Protein AF-A0A556QSZ5-F1 (afdb_monomer_lite)

Sequence (106 aa):
MAFATFNIKGYQKGLIGIGKHIDRSCKEAKKTGVFEDEEEKSLNSELGLHIDPSRTHLNEEWVNTGGKSLSELVDQRISEGYKLSKAIRSDAVKSLGLVMTVVMIA

pLDDT: mean 81.46, std 15.68, range [35.38, 94.81]

Structure (mmCIF, N/CA/C/O backbone):
data_AF-A0A556QSZ5-F1
#
_entry.id   AF-A0A556QSZ5-F1
#
loop_
_atom_site.group_PDB
_atom_site.id
_atom_site.type_symbol
_atom_site.label_atom_id
_atom_site.label_alt_id
_atom_site.label_comp_id
_atom_site.label_asym_id
_atom_site.label_entity_id
_atom_site.label_seq_id
_atom_site.pdbx_PDB_ins_code
_atom_site.Cartn_x
_atom_site.Cartn_y
_atom_site.Cartn_z
_atom_site.occupancy
_atom_site.B_iso_or_equiv
_atom_site.auth_seq_id
_atom_site.auth_comp_id
_atom_site.auth_asym_id
_atom_site.auth_atom_id
_atom_site.pdbx_PDB_model_num
ATOM 1 N N . MET A 1 1 ? 10.715 -27.123 -13.685 1.00 74.69 1 MET A N 1
ATOM 2 C CA . MET A 1 1 ? 9.600 -27.279 -12.708 1.00 74.69 1 MET A CA 1
ATOM 3 C C .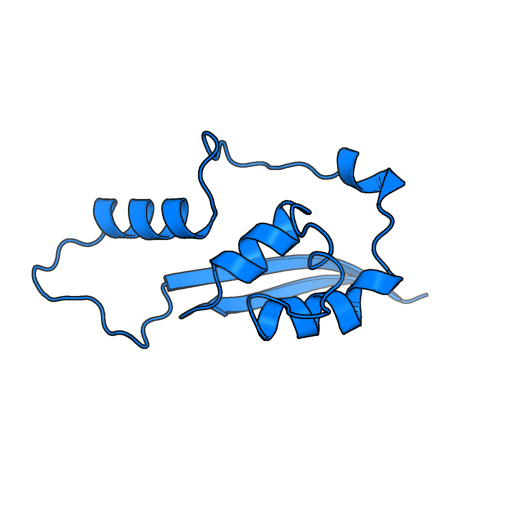 MET A 1 1 ? 9.183 -25.882 -12.260 1.00 74.69 1 MET A C 1
ATOM 5 O O . MET A 1 1 ? 10.064 -25.035 -12.154 1.00 74.69 1 MET A O 1
ATOM 9 N N . ALA A 1 2 ? 7.889 -25.610 -12.068 1.00 83.25 2 ALA A N 1
ATOM 10 C CA . ALA A 1 2 ? 7.402 -24.286 -11.672 1.00 83.25 2 ALA A CA 1
ATOM 11 C C . ALA A 1 2 ? 6.749 -24.348 -10.288 1.00 83.25 2 ALA A C 1
ATOM 13 O O . ALA A 1 2 ? 5.971 -25.264 -10.020 1.00 83.25 2 ALA A O 1
ATOM 14 N N . PHE A 1 3 ? 7.059 -23.377 -9.432 1.00 88.50 3 PHE A N 1
ATOM 15 C CA . PHE A 1 3 ? 6.483 -23.266 -8.095 1.00 88.50 3 PHE A CA 1
ATOM 16 C C . PHE A 1 3 ? 5.671 -21.984 -7.981 1.00 88.50 3 PHE A C 1
ATOM 18 O O . PHE A 1 3 ? 6.142 -20.906 -8.348 1.00 88.50 3 PHE A O 1
ATOM 25 N N . ALA A 1 4 ? 4.460 -22.103 -7.440 1.00 92.12 4 ALA A N 1
ATOM 26 C CA . ALA A 1 4 ? 3.722 -20.944 -6.971 1.00 92.12 4 ALA A CA 1
ATOM 27 C C . ALA A 1 4 ? 4.410 -20.410 -5.711 1.00 92.12 4 ALA A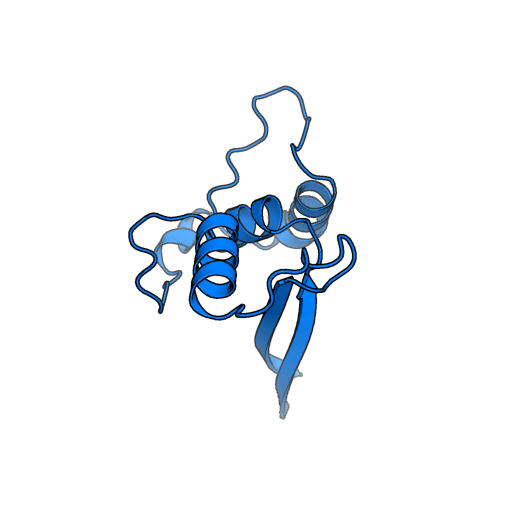 C 1
ATOM 29 O O . ALA A 1 4 ? 4.656 -21.155 -4.762 1.00 92.12 4 ALA A O 1
ATOM 30 N N . THR A 1 5 ? 4.721 -19.121 -5.711 1.00 89.69 5 THR A N 1
ATOM 31 C CA . THR A 1 5 ? 5.309 -18.427 -4.569 1.00 89.69 5 THR A CA 1
ATOM 32 C C . THR A 1 5 ? 4.335 -17.383 -4.056 1.00 89.69 5 THR A C 1
ATOM 34 O O . THR A 1 5 ? 3.720 -16.639 -4.823 1.00 89.69 5 THR A O 1
ATOM 37 N N . PHE A 1 6 ? 4.180 -17.378 -2.738 1.00 91.69 6 PHE A N 1
ATOM 38 C CA . PHE A 1 6 ? 3.262 -16.518 -2.016 1.00 91.69 6 PHE A CA 1
ATOM 39 C C . PHE A 1 6 ? 3.986 -15.979 -0.789 1.00 91.69 6 PHE A C 1
ATOM 41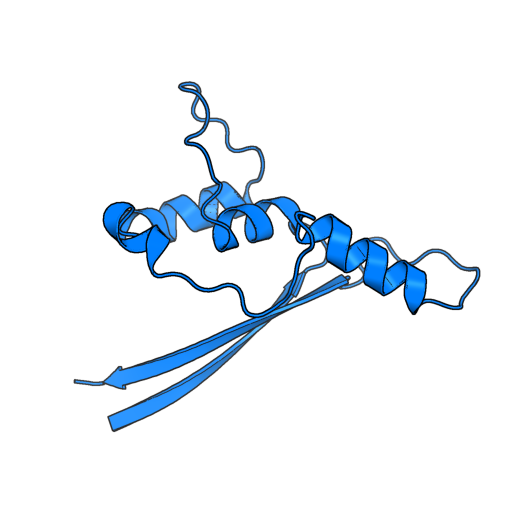 O O . PHE A 1 6 ? 4.285 -16.730 0.140 1.00 91.69 6 PHE A O 1
ATOM 48 N N . ASN A 1 7 ? 4.318 -14.692 -0.807 1.00 91.56 7 ASN A N 1
ATOM 49 C CA . ASN A 1 7 ? 4.970 -14.023 0.311 1.00 91.56 7 ASN A CA 1
ATOM 50 C C . ASN A 1 7 ? 4.017 -13.000 0.929 1.00 91.56 7 ASN A C 1
ATOM 52 O O . ASN A 1 7 ? 3.360 -12.255 0.205 1.00 91.56 7 ASN A O 1
ATOM 56 N N . ILE A 1 8 ? 3.952 -12.971 2.261 1.00 93.81 8 ILE A N 1
ATOM 57 C CA . ILE A 1 8 ? 3.126 -12.027 3.013 1.00 93.81 8 ILE A CA 1
ATOM 58 C C . ILE A 1 8 ? 4.033 -11.179 3.897 1.00 93.81 8 ILE A C 1
ATOM 60 O O . ILE A 1 8 ? 4.831 -11.716 4.668 1.00 93.81 8 ILE A O 1
ATOM 64 N N . LYS A 1 9 ? 3.844 -9.860 3.848 1.00 93.06 9 LYS A N 1
ATOM 65 C CA . LYS A 1 9 ? 4.503 -8.900 4.737 1.00 93.06 9 LYS A CA 1
ATOM 66 C C . LYS A 1 9 ? 3.469 -8.008 5.419 1.00 93.06 9 LYS A C 1
ATOM 68 O O . LYS A 1 9 ? 2.573 -7.478 4.769 1.00 93.06 9 LYS A O 1
ATOM 73 N N . GLY A 1 10 ? 3.597 -7.840 6.734 1.00 93.19 10 GLY A N 1
ATOM 74 C CA . GLY A 1 10 ? 2.777 -6.903 7.502 1.00 93.19 10 GLY A CA 1
ATOM 75 C C . GLY A 1 10 ? 3.375 -5.499 7.509 1.00 93.19 10 GLY A C 1
ATOM 76 O O . GLY A 1 10 ? 4.569 -5.342 7.753 1.00 93.19 10 GLY A O 1
ATOM 77 N N . TYR A 1 11 ? 2.538 -4.486 7.290 1.00 92.31 11 TYR A N 1
ATOM 78 C CA . TYR A 1 11 ? 2.930 -3.078 7.301 1.00 92.31 11 TYR A CA 1
ATOM 79 C C . TYR A 1 11 ? 2.303 -2.357 8.492 1.00 92.31 11 TYR A C 1
ATOM 81 O O . TYR A 1 11 ? 1.085 -2.203 8.582 1.00 92.31 11 TYR A O 1
ATOM 89 N N . GLN A 1 12 ? 3.150 -1.910 9.419 1.00 91.25 12 GLN A N 1
ATOM 90 C CA . GLN A 1 12 ? 2.769 -1.008 10.515 1.00 91.25 12 GLN A CA 1
ATOM 91 C C . GLN A 1 12 ? 2.922 0.467 10.096 1.00 91.25 12 GLN A C 1
ATOM 93 O O . GLN A 1 12 ? 2.130 1.324 10.487 1.00 91.25 12 GLN A O 1
ATOM 98 N N . LYS A 1 13 ? 3.957 0.748 9.292 1.00 84.94 13 LYS A N 1
ATOM 99 C CA . LYS A 1 13 ? 4.369 2.051 8.741 1.00 84.94 13 LYS A CA 1
ATOM 100 C C . LYS A 1 13 ? 4.845 1.849 7.288 1.00 84.94 13 LYS A C 1
ATOM 102 O O . LYS A 1 13 ? 4.699 0.745 6.769 1.00 84.94 13 LYS A O 1
ATOM 107 N N . GLY A 1 14 ? 5.337 2.902 6.626 1.00 83.00 14 GLY A N 1
ATOM 108 C CA . GLY A 1 14 ? 5.944 2.790 5.286 1.00 83.00 14 GLY A CA 1
ATOM 109 C C . GLY A 1 14 ? 4.958 2.637 4.120 1.00 83.00 14 GLY A C 1
ATOM 110 O O . GLY A 1 14 ? 5.355 2.423 2.978 1.00 83.00 14 GLY A O 1
ATOM 111 N N . LEU A 1 15 ? 3.649 2.788 4.378 1.00 87.56 15 LEU A N 1
ATOM 112 C CA . LEU A 1 15 ? 2.598 2.669 3.354 1.00 87.56 15 LEU A CA 1
ATOM 113 C C . LEU A 1 15 ? 2.754 3.676 2.20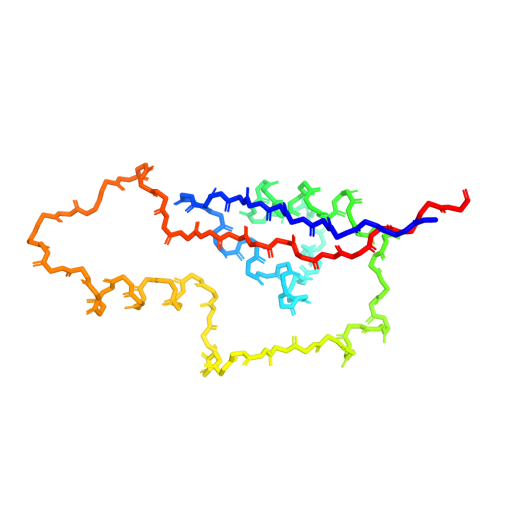7 1.00 87.56 15 LEU A C 1
ATOM 115 O O . LEU A 1 15 ? 2.357 3.394 1.080 1.00 87.56 15 LEU A O 1
ATOM 119 N N . ILE A 1 16 ? 3.346 4.837 2.492 1.00 86.31 16 ILE A N 1
ATOM 120 C CA . ILE A 1 16 ? 3.631 5.865 1.490 1.00 86.31 16 ILE A CA 1
ATOM 121 C C . ILE A 1 16 ? 4.738 5.384 0.546 1.00 86.31 16 ILE A C 1
ATOM 123 O O . ILE A 1 16 ? 4.546 5.419 -0.668 1.00 86.31 16 ILE A O 1
ATOM 127 N N . GLY A 1 17 ? 5.865 4.903 1.084 1.00 83.88 17 GLY A N 1
ATOM 128 C CA . GLY A 1 17 ? 6.999 4.428 0.289 1.00 83.88 17 GLY A CA 1
ATOM 129 C C . GLY A 1 17 ? 6.628 3.235 -0.590 1.00 83.88 17 GLY A C 1
ATOM 130 O O . GLY A 1 17 ? 6.851 3.261 -1.801 1.00 83.88 17 GLY A O 1
ATOM 131 N N . ILE A 1 18 ? 5.977 2.217 -0.015 1.00 86.62 18 ILE A N 1
ATOM 132 C CA . ILE A 1 18 ? 5.542 1.051 -0.797 1.00 86.62 18 ILE A CA 1
ATOM 133 C C . ILE A 1 18 ? 4.451 1.408 -1.816 1.00 86.62 18 ILE A C 1
ATOM 135 O O . ILE A 1 18 ? 4.496 0.905 -2.934 1.00 86.62 18 ILE A O 1
ATOM 139 N N . GLY A 1 19 ? 3.521 2.313 -1.482 1.00 88.06 19 GLY A N 1
ATOM 140 C CA . GLY A 1 19 ? 2.512 2.803 -2.425 1.00 88.06 19 GLY A CA 1
ATOM 141 C C . GLY A 1 19 ? 3.153 3.462 -3.647 1.00 88.06 19 GLY A C 1
ATOM 142 O O . GLY A 1 19 ? 2.873 3.073 -4.776 1.00 88.06 19 GLY A O 1
ATOM 143 N N . LYS A 1 20 ? 4.120 4.364 -3.432 1.00 86.06 20 LYS A N 1
ATOM 144 C CA . LYS A 1 20 ? 4.886 4.981 -4.528 1.00 86.06 20 LYS A CA 1
ATOM 145 C C . LYS A 1 20 ? 5.654 3.956 -5.369 1.00 86.06 20 LYS A C 1
ATOM 147 O O . LYS A 1 20 ? 5.740 4.109 -6.590 1.00 86.06 20 LYS A O 1
ATOM 152 N N . HIS A 1 21 ? 6.208 2.919 -4.734 1.00 85.94 21 HIS A N 1
ATOM 153 C CA . HIS A 1 21 ? 6.910 1.845 -5.437 1.00 85.94 21 HIS A CA 1
ATOM 154 C C . HIS A 1 21 ? 5.968 1.027 -6.334 1.00 85.94 21 HIS A C 1
ATOM 156 O O . HIS A 1 21 ? 6.350 0.712 -7.464 1.00 85.94 21 HIS A O 1
ATOM 162 N N . ILE A 1 22 ? 4.764 0.698 -5.849 1.00 88.12 22 ILE A N 1
ATOM 163 C CA . ILE A 1 22 ? 3.719 -0.015 -6.605 1.00 88.12 22 ILE A CA 1
ATOM 164 C C . ILE A 1 22 ? 3.264 0.833 -7.796 1.00 88.12 22 ILE A C 1
ATOM 166 O O . ILE A 1 22 ? 3.330 0.373 -8.934 1.00 88.12 22 ILE A O 1
ATOM 170 N N . ASP A 1 23 ? 2.932 2.101 -7.549 1.00 87.12 23 ASP A N 1
ATOM 171 C CA . ASP A 1 23 ? 2.437 3.039 -8.565 1.00 87.12 23 ASP A CA 1
ATOM 172 C C . ASP A 1 23 ? 3.515 3.476 -9.570 1.00 87.12 23 ASP A C 1
ATOM 174 O O . ASP A 1 23 ? 3.238 4.240 -10.496 1.00 87.12 23 ASP A O 1
ATOM 178 N N . ARG A 1 24 ? 4.776 3.062 -9.363 1.00 84.12 24 ARG A N 1
ATOM 179 C CA . ARG A 1 24 ? 5.954 3.547 -10.106 1.00 84.12 24 ARG A CA 1
ATOM 180 C C . ARG A 1 24 ? 6.024 5.078 -10.149 1.00 84.12 24 ARG A C 1
ATOM 182 O O . ARG A 1 24 ? 6.548 5.668 -11.091 1.00 84.12 24 ARG A O 1
ATOM 189 N N . SER A 1 25 ? 5.512 5.725 -9.103 1.00 76.94 25 SER A N 1
ATOM 190 C CA . SER A 1 25 ? 5.427 7.180 -8.974 1.00 76.94 25 SER A CA 1
ATOM 191 C C . SER A 1 25 ? 6.595 7.772 -8.184 1.00 76.94 25 SER A C 1
ATOM 193 O O . SER A 1 25 ? 6.642 8.988 -7.971 1.00 76.94 25 SER A O 1
ATOM 195 N N . CYS A 1 26 ? 7.567 6.933 -7.800 1.00 62.97 26 CYS A N 1
ATOM 196 C CA . CYS A 1 26 ? 8.887 7.345 -7.335 1.00 62.97 26 CYS A CA 1
ATOM 197 C C . CYS A 1 26 ? 9.554 8.223 -8.402 1.00 62.97 26 CYS A C 1
ATOM 199 O O . CYS A 1 26 ? 10.238 7.746 -9.305 1.00 62.97 26 CYS A O 1
ATOM 201 N N . LYS A 1 27 ? 9.346 9.536 -8.311 1.00 54.44 27 LYS A N 1
ATOM 202 C CA . LYS A 1 27 ? 10.170 10.506 -9.025 1.00 54.44 27 LYS A CA 1
ATOM 203 C C . LYS A 1 27 ? 11.565 10.384 -8.432 1.00 54.44 27 LYS A C 1
ATOM 205 O O . LYS A 1 27 ? 11.685 10.421 -7.209 1.00 54.44 27 LYS A O 1
ATOM 210 N N . GLU A 1 28 ? 12.591 10.245 -9.273 1.00 46.16 28 GLU A N 1
ATOM 211 C CA . GLU A 1 28 ? 13.984 10.346 -8.833 1.00 46.16 28 GLU A CA 1
ATOM 212 C C . GLU A 1 28 ? 14.101 11.491 -7.823 1.00 46.16 28 GLU A C 1
ATOM 214 O O . GLU A 1 28 ? 13.663 12.616 -8.102 1.00 46.16 28 GLU A O 1
ATOM 219 N N . ALA A 1 29 ? 14.621 11.190 -6.629 1.00 43.41 29 ALA A N 1
ATOM 220 C CA . ALA A 1 29 ? 14.883 12.185 -5.602 1.00 43.41 29 ALA A CA 1
ATOM 221 C C . ALA A 1 29 ? 15.574 13.381 -6.267 1.00 43.41 29 ALA A C 1
ATOM 223 O O . ALA A 1 29 ? 16.666 13.237 -6.815 1.00 43.41 29 ALA A O 1
ATOM 224 N N . LYS A 1 30 ? 14.900 14.538 -6.287 1.00 37.41 30 LYS A N 1
ATOM 225 C CA . LYS A 1 30 ? 15.305 15.766 -6.990 1.00 37.41 30 LYS A CA 1
ATOM 226 C C . LYS A 1 30 ? 16.794 16.082 -6.786 1.00 37.41 30 LYS A C 1
ATOM 228 O O . LYS A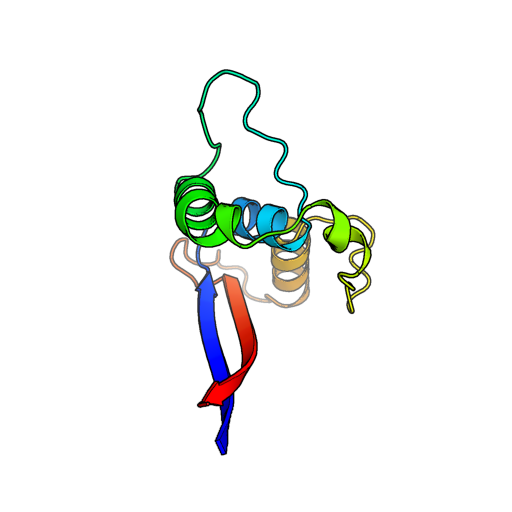 1 30 ? 17.101 16.820 -5.868 1.00 37.41 30 LYS A O 1
ATOM 233 N N . LYS A 1 31 ? 17.722 15.594 -7.619 1.00 35.38 31 LYS A N 1
ATOM 234 C CA . LYS A 1 31 ? 19.156 15.981 -7.659 1.00 35.38 31 LYS A CA 1
ATOM 235 C C . LYS A 1 31 ? 19.925 16.086 -6.312 1.00 35.38 31 LYS A C 1
ATOM 237 O O . LYS A 1 31 ? 21.053 16.564 -6.317 1.00 35.38 31 LYS A O 1
ATOM 242 N N . THR A 1 32 ? 19.380 15.636 -5.181 1.00 37.75 32 THR A N 1
ATOM 243 C CA . THR A 1 32 ? 19.971 15.790 -3.837 1.00 37.75 32 THR A CA 1
ATOM 244 C C . THR A 1 32 ? 20.212 14.462 -3.124 1.00 37.75 32 THR A C 1
ATOM 246 O O . THR A 1 32 ? 20.818 14.462 -2.059 1.00 37.75 32 THR A O 1
ATOM 249 N N . GLY A 1 33 ? 19.786 13.326 -3.693 1.00 43.22 33 GLY A N 1
ATOM 250 C CA . GLY A 1 33 ? 20.063 11.998 -3.126 1.00 43.22 33 GLY A CA 1
ATOM 251 C C . GLY A 1 33 ? 19.344 11.695 -1.804 1.00 43.22 33 GLY A C 1
ATOM 252 O O . GLY A 1 33 ? 19.738 10.768 -1.099 1.00 43.22 33 GLY A O 1
ATOM 253 N N . VAL A 1 34 ? 18.302 12.458 -1.458 1.00 40.81 34 VAL A N 1
ATOM 254 C CA . VAL A 1 34 ? 17.508 12.243 -0.241 1.00 40.81 34 VAL A CA 1
ATOM 255 C C . VAL A 1 34 ? 16.200 11.550 -0.618 1.00 40.81 34 VAL A C 1
ATOM 257 O O . VAL A 1 34 ? 15.324 12.162 -1.227 1.00 40.81 34 VAL A O 1
ATOM 260 N N . PHE A 1 35 ? 16.092 10.265 -0.285 1.00 51.72 35 PHE A N 1
ATOM 261 C CA . PHE A 1 35 ? 14.832 9.522 -0.322 1.00 51.72 35 PHE A CA 1
ATOM 262 C C . PHE A 1 35 ? 13.979 9.940 0.885 1.00 51.72 35 PHE A C 1
ATOM 264 O O . PHE A 1 35 ? 14.523 10.155 1.968 1.00 51.72 35 PHE A O 1
ATOM 271 N N . GLU A 1 36 ? 12.664 10.088 0.705 1.00 52.16 36 GLU A N 1
ATOM 272 C CA . GLU A 1 36 ? 11.751 10.486 1.794 1.00 52.16 36 GLU A CA 1
ATOM 273 C C . GLU A 1 36 ? 11.530 9.355 2.820 1.00 52.16 36 GLU A C 1
ATOM 275 O O . GLU A 1 36 ? 11.069 9.621 3.929 1.00 52.16 36 GLU A O 1
ATOM 280 N N . ASP A 1 37 ? 11.883 8.111 2.469 1.00 60.16 37 ASP A N 1
ATOM 281 C CA . ASP A 1 37 ? 11.700 6.906 3.280 1.00 60.16 37 ASP A CA 1
ATOM 282 C C . ASP A 1 37 ? 12.899 5.942 3.113 1.00 60.16 37 ASP A C 1
ATOM 284 O O . ASP A 1 37 ? 13.372 5.696 1.998 1.00 60.16 37 ASP A O 1
ATOM 288 N N . GLU A 1 38 ? 13.401 5.377 4.215 1.00 64.50 38 GLU A N 1
ATOM 289 C CA . GLU A 1 38 ? 14.482 4.376 4.197 1.00 64.50 38 GLU A CA 1
ATOM 290 C C . GLU A 1 38 ? 14.035 3.080 3.499 1.00 64.50 38 GLU A C 1
ATOM 292 O O . GLU A 1 38 ? 14.837 2.415 2.836 1.00 64.50 38 GLU A O 1
ATOM 297 N N . GLU A 1 39 ? 12.742 2.745 3.570 1.00 66.44 39 GLU A N 1
ATOM 298 C CA . GLU A 1 39 ? 12.182 1.585 2.867 1.00 66.44 39 GLU A CA 1
ATOM 299 C C . GLU A 1 39 ? 12.178 1.798 1.344 1.00 66.44 39 GLU A C 1
ATOM 301 O O . GLU A 1 39 ? 12.479 0.880 0.580 1.00 66.44 39 GLU A O 1
ATOM 306 N N . GLU A 1 40 ? 11.924 3.028 0.892 1.00 61.38 40 GLU A N 1
ATOM 307 C CA . GLU A 1 40 ? 11.983 3.411 -0.523 1.00 61.38 40 GLU A CA 1
ATOM 308 C C . GLU A 1 40 ? 13.421 3.350 -1.062 1.00 61.38 40 GLU A C 1
ATOM 310 O O . GLU A 1 40 ? 13.658 2.864 -2.172 1.00 61.38 40 GLU A O 1
ATOM 315 N N . LYS A 1 41 ? 14.397 3.793 -0.261 1.00 63.75 41 LYS A N 1
ATOM 316 C CA . LYS A 1 41 ? 15.824 3.726 -0.603 1.00 63.75 41 LYS A CA 1
ATOM 317 C C . LYS A 1 41 ? 16.310 2.284 -0.761 1.00 63.75 41 LYS A C 1
ATOM 319 O O . LYS A 1 41 ? 16.999 1.978 -1.735 1.00 63.75 41 LYS A O 1
ATOM 324 N N . SER A 1 42 ? 15.937 1.403 0.168 1.00 66.94 42 SER A N 1
ATOM 325 C CA . SER A 1 42 ? 16.285 -0.023 0.116 1.00 66.94 42 SER A CA 1
ATOM 326 C C . SER A 1 42 ? 15.682 -0.705 -1.118 1.00 66.94 42 SER A C 1
ATOM 328 O O . SER A 1 42 ? 16.414 -1.335 -1.880 1.00 66.94 42 SER A O 1
ATOM 330 N N . LEU A 1 43 ? 14.389 -0.491 -1.391 1.00 61.97 43 LEU A N 1
ATOM 331 C CA . LEU A 1 43 ? 13.710 -1.095 -2.543 1.00 61.97 43 LEU A CA 1
ATOM 332 C C . LEU A 1 43 ? 14.279 -0.621 -3.886 1.00 61.97 43 LEU A C 1
ATOM 334 O O . LEU A 1 43 ? 14.472 -1.434 -4.787 1.00 61.97 43 LEU A O 1
ATOM 338 N N . ASN A 1 44 ? 14.575 0.674 -4.037 1.00 62.75 44 ASN A N 1
ATOM 339 C CA . ASN A 1 44 ? 15.182 1.189 -5.268 1.00 62.75 44 ASN A CA 1
ATOM 340 C C . ASN A 1 44 ? 16.614 0.678 -5.470 1.00 62.75 44 ASN A C 1
ATOM 342 O O . ASN A 1 44 ? 16.995 0.387 -6.601 1.00 62.75 44 ASN A O 1
ATOM 346 N N . SER A 1 45 ? 17.398 0.535 -4.398 1.00 64.69 45 SER A N 1
ATOM 347 C CA . SER A 1 45 ? 18.754 -0.013 -4.492 1.00 64.69 45 SER A CA 1
ATOM 348 C C . SER A 1 45 ? 18.766 -1.490 -4.895 1.00 64.69 45 SER A C 1
ATOM 350 O O . SER A 1 45 ? 19.671 -1.908 -5.611 1.00 64.69 45 SER A O 1
ATOM 352 N N . GLU A 1 46 ? 17.796 -2.280 -4.431 1.00 64.38 46 GLU A N 1
ATOM 353 C CA . GLU A 1 46 ? 17.720 -3.717 -4.724 1.00 64.38 46 GLU A CA 1
ATOM 354 C C . GLU A 1 46 ? 17.044 -4.017 -6.068 1.00 64.38 46 GLU A C 1
ATOM 356 O O . GLU A 1 46 ? 17.482 -4.902 -6.799 1.00 64.38 46 GLU A O 1
ATOM 361 N N . LEU A 1 47 ? 15.981 -3.284 -6.412 1.00 64.38 47 LEU A N 1
ATOM 362 C CA . LEU A 1 47 ? 15.117 -3.611 -7.552 1.00 64.38 47 LEU A CA 1
ATOM 363 C C . LEU A 1 47 ? 15.233 -2.627 -8.716 1.00 64.38 47 LEU A C 1
ATOM 365 O O . LEU A 1 47 ? 14.845 -2.972 -9.829 1.00 64.38 47 LEU A O 1
ATOM 369 N N . GLY A 1 48 ? 15.774 -1.424 -8.502 1.00 62.25 48 GLY A N 1
ATOM 370 C CA . GLY A 1 48 ? 15.846 -0.377 -9.527 1.00 62.25 48 GLY A CA 1
ATOM 371 C C . GLY A 1 48 ? 16.622 -0.793 -10.778 1.00 62.25 48 GLY A C 1
ATOM 372 O O . GLY A 1 48 ? 16.259 -0.394 -11.878 1.00 62.25 48 GLY A O 1
ATOM 373 N N . LEU A 1 49 ? 17.624 -1.667 -10.635 1.00 63.34 49 LEU A N 1
ATOM 374 C CA . LEU A 1 49 ? 18.389 -2.227 -11.760 1.00 63.34 49 LEU A CA 1
ATOM 375 C C . LEU A 1 49 ? 17.588 -3.230 -12.607 1.00 63.34 49 LEU A C 1
ATOM 377 O O . LEU A 1 49 ? 17.956 -3.505 -13.747 1.00 63.34 49 LEU A O 1
ATOM 381 N N . HIS A 1 50 ? 16.510 -3.788 -12.054 1.00 75.81 50 HIS A N 1
ATOM 382 C CA . HIS A 1 50 ? 15.664 -4.794 -12.697 1.00 75.81 50 HIS A CA 1
ATOM 383 C C . HIS A 1 50 ? 14.325 -4.226 -13.193 1.00 75.81 50 HIS A C 1
ATOM 385 O O . HIS A 1 50 ? 13.558 -4.942 -13.840 1.00 75.81 50 HIS A O 1
ATOM 391 N N . ILE A 1 51 ? 14.034 -2.954 -12.905 1.00 80.81 51 ILE A N 1
ATOM 392 C CA . ILE A 1 51 ? 12.844 -2.259 -13.398 1.00 80.81 51 ILE A CA 1
ATOM 393 C C . ILE A 1 51 ? 13.189 -1.601 -14.734 1.00 80.81 51 ILE A C 1
ATOM 395 O O . ILE A 1 51 ? 14.070 -0.753 -14.805 1.00 80.81 51 ILE A O 1
ATOM 399 N N . ASP A 1 52 ? 12.455 -1.962 -15.785 1.00 81.88 52 ASP A N 1
ATOM 400 C CA . ASP A 1 52 ? 12.522 -1.297 -17.087 1.00 81.88 52 ASP A CA 1
ATOM 401 C C . ASP A 1 52 ? 11.444 -0.196 -17.164 1.00 81.88 52 ASP A C 1
ATOM 403 O O . ASP A 1 52 ? 10.255 -0.520 -17.290 1.00 81.88 52 ASP A O 1
ATOM 407 N N . PRO A 1 53 ? 11.812 1.102 -17.117 1.00 81.50 53 PRO A N 1
ATOM 408 C CA . PRO A 1 53 ? 10.843 2.197 -17.122 1.00 81.50 53 PRO A CA 1
ATOM 409 C C . PRO A 1 53 ? 9.991 2.242 -18.391 1.00 81.50 53 PRO A C 1
ATOM 411 O O . PRO A 1 53 ? 8.848 2.700 -18.345 1.00 81.50 53 PRO A O 1
ATOM 414 N N . SER A 1 54 ? 10.514 1.742 -19.517 1.00 83.94 54 SER A N 1
ATOM 415 C CA . SER A 1 54 ? 9.779 1.707 -20.785 1.00 83.94 54 SER A CA 1
ATOM 416 C C . SER A 1 54 ? 8.576 0.763 -20.728 1.00 83.94 54 SER A C 1
ATOM 418 O O . SER A 1 54 ? 7.622 0.932 -21.485 1.00 83.94 54 SER A O 1
ATOM 420 N N . ARG A 1 55 ? 8.575 -0.189 -19.786 1.00 86.31 55 ARG A N 1
ATOM 421 C CA . ARG A 1 55 ? 7.542 -1.218 -19.621 1.00 86.31 55 ARG A CA 1
ATOM 422 C C . ARG A 1 55 ? 6.543 -0.924 -18.507 1.00 86.31 55 ARG A C 1
ATOM 424 O O . ARG A 1 55 ? 5.583 -1.669 -18.367 1.00 86.31 55 ARG A O 1
ATOM 431 N N . THR A 1 56 ? 6.707 0.167 -17.758 1.00 86.62 56 THR A N 1
ATOM 432 C CA . THR A 1 56 ? 5.802 0.550 -16.657 1.00 86.62 56 THR A CA 1
ATOM 433 C C . THR A 1 56 ? 4.339 0.665 -17.089 1.00 86.62 56 THR A C 1
ATOM 435 O O . THR A 1 56 ? 3.449 0.315 -16.322 1.00 86.62 56 THR A O 1
ATOM 438 N N . HIS A 1 57 ? 4.084 1.101 -18.325 1.00 87.81 57 HIS A N 1
ATOM 439 C CA . HIS A 1 57 ? 2.735 1.226 -18.887 1.00 87.81 57 HIS A CA 1
ATOM 440 C C . HIS A 1 57 ? 1.990 -0.114 -19.041 1.00 87.81 57 HIS A C 1
ATOM 442 O O . HIS A 1 57 ? 0.792 -0.104 -19.299 1.00 87.81 57 HIS A O 1
ATOM 448 N N . LEU A 1 58 ? 2.692 -1.248 -18.923 1.00 92.00 58 LEU A N 1
ATOM 449 C CA . LEU A 1 58 ? 2.104 -2.589 -18.955 1.00 92.00 58 LEU A CA 1
ATOM 450 C C . LEU A 1 58 ? 1.562 -3.028 -17.589 1.00 92.00 58 LEU A C 1
ATOM 452 O O . LEU A 1 58 ? 0.880 -4.045 -17.517 1.00 92.00 58 LEU A O 1
ATOM 456 N N . ASN A 1 59 ? 1.907 -2.324 -16.507 1.00 90.94 59 ASN A N 1
ATOM 457 C CA . ASN A 1 59 ? 1.410 -2.661 -15.179 1.00 90.94 59 ASN A CA 1
ATOM 458 C C . ASN A 1 59 ? -0.075 -2.302 -15.083 1.00 90.94 59 ASN A C 1
ATOM 460 O O . ASN A 1 59 ? -0.488 -1.220 -15.500 1.00 90.94 59 ASN A O 1
ATOM 464 N N . GLU A 1 60 ? -0.858 -3.192 -14.483 1.00 91.94 60 GLU A N 1
ATOM 465 C CA . GLU A 1 60 ? -2.291 -3.007 -14.287 1.00 91.94 60 GLU A CA 1
ATOM 466 C C . GLU A 1 60 ? -2.615 -2.863 -12.801 1.00 91.94 60 GLU A C 1
ATOM 468 O O . GLU A 1 60 ? -2.075 -3.583 -11.962 1.00 91.94 60 GLU A O 1
ATOM 473 N N . GLU A 1 61 ? -3.537 -1.954 -12.493 1.00 91.19 61 GLU A N 1
ATOM 474 C CA . GLU A 1 61 ? -4.169 -1.840 -11.183 1.00 91.19 61 GLU A CA 1
ATOM 475 C C . GLU A 1 61 ? -5.569 -2.462 -11.270 1.00 91.19 61 GLU A C 1
ATOM 477 O O . GLU A 1 61 ? -6.371 -2.107 -12.137 1.00 91.19 61 GLU A O 1
ATOM 482 N N . TRP A 1 62 ? -5.854 -3.426 -10.397 1.00 91.06 62 TRP A N 1
ATOM 483 C CA . TRP A 1 62 ? -7.097 -4.205 -10.423 1.00 91.06 62 TRP A CA 1
ATOM 484 C C . TRP A 1 62 ? -8.182 -3.620 -9.519 1.00 91.06 62 TRP A C 1
ATOM 486 O O . TRP A 1 62 ? -9.345 -4.021 -9.598 1.00 91.06 62 TRP A O 1
ATOM 496 N N . VAL A 1 63 ? -7.821 -2.673 -8.656 1.00 88.25 63 VAL A N 1
ATOM 497 C CA . VAL A 1 63 ? -8.737 -1.990 -7.750 1.00 88.25 63 VAL A CA 1
ATOM 498 C C . VAL A 1 63 ? -8.980 -0.568 -8.239 1.00 88.25 63 VAL A C 1
ATOM 500 O O . VAL A 1 63 ? -8.063 0.170 -8.577 1.00 88.25 63 VAL A O 1
ATOM 503 N N . ASN A 1 64 ? -10.234 -0.118 -8.220 1.00 89.88 64 ASN A N 1
ATOM 504 C CA . ASN A 1 64 ? -10.513 1.296 -8.445 1.00 89.88 64 ASN A CA 1
ATOM 505 C C . ASN A 1 64 ? -10.061 2.119 -7.226 1.00 89.88 64 ASN A C 1
ATOM 507 O O . ASN A 1 64 ? -10.777 2.212 -6.229 1.00 89.88 64 ASN A O 1
ATOM 511 N N . THR A 1 65 ? -8.880 2.728 -7.319 1.00 89.19 65 THR A N 1
ATOM 512 C CA . THR A 1 65 ? -8.301 3.560 -6.252 1.00 89.19 65 THR A CA 1
ATOM 513 C C . THR A 1 65 ? -8.982 4.922 -6.122 1.00 89.19 65 THR A C 1
ATOM 515 O O . THR A 1 65 ? -8.821 5.603 -5.109 1.00 89.19 65 THR A O 1
ATOM 518 N N . GLY A 1 66 ? -9.729 5.362 -7.143 1.00 89.25 66 GLY A N 1
ATOM 519 C CA . GLY A 1 66 ? -10.303 6.707 -7.191 1.00 89.25 66 GLY A CA 1
ATOM 520 C C . GLY A 1 66 ? -9.254 7.824 -7.103 1.00 89.25 66 GLY A C 1
ATOM 521 O O . GLY A 1 66 ? -9.579 8.917 -6.646 1.00 89.25 66 GLY A O 1
ATOM 522 N N . GLY A 1 67 ? -7.998 7.544 -7.477 1.00 87.38 67 GLY A N 1
ATOM 523 C CA . GLY A 1 67 ? -6.878 8.489 -7.393 1.00 87.38 67 GLY A CA 1
ATOM 524 C C . GLY A 1 67 ? -6.285 8.673 -5.991 1.00 87.38 67 GLY A C 1
ATOM 525 O O . GLY A 1 67 ? -5.450 9.555 -5.805 1.00 87.38 67 GLY A O 1
ATOM 526 N N . LYS A 1 68 ? -6.707 7.871 -5.008 1.00 91.31 68 LYS A N 1
ATOM 527 C CA . LYS A 1 68 ? -6.164 7.896 -3.644 1.00 91.31 68 LYS A CA 1
ATOM 528 C C . LYS A 1 68 ? -4.873 7.094 -3.552 1.00 91.31 68 LYS A C 1
ATOM 530 O O . LYS A 1 68 ? -4.725 6.065 -4.207 1.00 91.31 68 LYS A O 1
ATOM 535 N N . SER A 1 69 ? -3.977 7.532 -2.678 1.00 90.69 69 SER A N 1
ATOM 536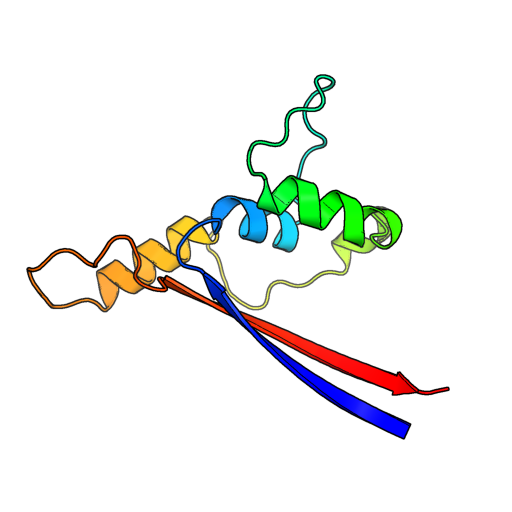 C CA . SER A 1 69 ? -2.777 6.780 -2.317 1.00 90.69 69 SER A CA 1
ATOM 537 C C . SER A 1 69 ? -3.112 5.538 -1.484 1.00 90.69 69 SER A C 1
ATOM 539 O O . SER A 1 69 ? -4.139 5.470 -0.802 1.00 90.69 69 SER A O 1
ATOM 541 N N . LEU A 1 70 ? -2.193 4.569 -1.463 1.00 91.81 70 LEU A N 1
ATOM 542 C CA . LEU A 1 70 ? -2.333 3.359 -0.649 1.00 91.81 70 LEU A CA 1
ATOM 543 C C . LEU A 1 70 ? -2.579 3.669 0.838 1.00 91.81 70 LEU A C 1
ATOM 545 O O . LEU A 1 70 ? -3.413 3.023 1.470 1.00 91.81 70 LEU A O 1
ATOM 549 N N . SER A 1 71 ? -1.884 4.665 1.399 1.00 91.69 71 SER A N 1
ATOM 550 C CA . SER A 1 71 ? -2.074 5.055 2.803 1.00 91.69 71 SER A CA 1
ATOM 551 C C . SER A 1 71 ? -3.493 5.565 3.058 1.00 91.69 71 SER A C 1
ATOM 553 O O . SER A 1 71 ? -4.118 5.154 4.032 1.00 91.69 71 SER A O 1
ATOM 555 N N . GLU A 1 72 ? -4.023 6.406 2.166 1.00 93.75 72 GLU A N 1
ATOM 556 C CA . GLU A 1 72 ? -5.387 6.936 2.277 1.00 93.75 72 GLU A CA 1
ATOM 557 C C . GLU A 1 72 ? -6.439 5.832 2.151 1.00 93.75 72 GLU A C 1
ATOM 559 O O . GLU A 1 72 ? -7.417 5.834 2.896 1.00 93.75 72 GLU A O 1
ATOM 564 N N . LEU A 1 73 ? -6.237 4.867 1.249 1.00 94.38 73 LEU A N 1
ATOM 565 C CA . LEU A 1 73 ? -7.141 3.725 1.088 1.00 94.38 73 LEU A CA 1
ATOM 566 C C . LEU A 1 73 ? -7.160 2.829 2.331 1.00 94.38 73 LEU A C 1
ATOM 568 O O . LEU A 1 73 ? -8.231 2.401 2.767 1.00 94.38 73 LEU A O 1
ATOM 572 N N . VAL A 1 74 ? -5.994 2.564 2.928 1.00 94.38 74 VAL A N 1
ATOM 573 C CA . VAL A 1 74 ? -5.890 1.778 4.167 1.00 94.38 74 VAL A CA 1
ATOM 574 C C . VAL A 1 74 ? -6.567 2.505 5.324 1.00 94.38 74 VAL A C 1
ATOM 576 O O . VAL A 1 74 ? -7.392 1.908 6.018 1.00 94.38 74 VAL A O 1
ATOM 579 N N . ASP A 1 75 ? -6.268 3.790 5.519 1.00 93.31 75 ASP A N 1
ATOM 580 C CA . ASP A 1 75 ? -6.863 4.571 6.604 1.00 93.31 75 ASP A CA 1
ATOM 581 C C . ASP A 1 75 ? -8.386 4.718 6.413 1.00 93.31 75 ASP A C 1
ATOM 583 O O . ASP A 1 75 ? -9.144 4.548 7.374 1.00 93.31 75 ASP A O 1
ATOM 587 N N . GLN A 1 76 ? -8.862 4.916 5.175 1.00 94.62 76 GLN A N 1
ATOM 588 C CA . GLN A 1 76 ? -10.292 4.894 4.854 1.00 94.62 76 GLN A CA 1
ATOM 589 C C . GLN A 1 76 ? -10.921 3.553 5.248 1.00 94.62 76 GLN A C 1
ATOM 591 O O . GLN A 1 76 ? -11.904 3.529 5.991 1.00 94.62 76 GLN A O 1
ATOM 596 N N . ARG A 1 77 ? -10.346 2.429 4.807 1.00 94.19 77 ARG A N 1
ATOM 597 C CA . ARG A 1 77 ? -10.889 1.097 5.098 1.00 94.19 77 ARG A CA 1
ATOM 598 C C . ARG A 1 77 ? -10.942 0.806 6.598 1.00 94.19 77 ARG A C 1
ATOM 600 O O . ARG A 1 77 ? -11.906 0.204 7.075 1.00 94.19 77 ARG A O 1
ATOM 607 N N . ILE A 1 78 ? -9.926 1.243 7.343 1.00 94.44 78 ILE A N 1
ATOM 608 C CA . ILE A 1 78 ? -9.899 1.153 8.805 1.00 94.44 78 ILE A CA 1
ATOM 609 C C . ILE A 1 78 ? -11.045 1.976 9.398 1.00 94.44 78 ILE A C 1
ATOM 611 O O . ILE A 1 78 ? -11.785 1.450 10.224 1.00 94.44 78 ILE A O 1
ATOM 615 N N . SER A 1 79 ? -11.233 3.226 8.962 1.00 93.19 79 SER A N 1
ATOM 616 C CA . SER A 1 79 ? -12.305 4.092 9.474 1.00 93.19 79 SER A CA 1
ATOM 617 C C . SER A 1 79 ? -13.714 3.544 9.213 1.00 93.19 79 SER A C 1
ATOM 619 O O . SER A 1 79 ? -14.591 3.681 10.060 1.00 93.19 79 SER A O 1
ATOM 621 N N . GLU A 1 80 ? -13.924 2.862 8.084 1.00 94.06 80 GLU A N 1
ATOM 622 C CA . GLU A 1 80 ? -15.202 2.224 7.750 1.00 94.06 80 GLU A CA 1
ATOM 623 C C . GLU A 1 80 ? -15.489 0.990 8.622 1.00 94.06 80 GLU A C 1
ATOM 625 O O . GLU A 1 80 ? -16.644 0.676 8.915 1.00 94.06 80 GLU A O 1
ATOM 630 N N . GLY A 1 81 ? -14.445 0.241 8.991 1.00 94.44 81 GLY A N 1
ATOM 631 C CA . GLY A 1 81 ? -14.575 -1.066 9.637 1.00 94.44 81 GLY A CA 1
ATOM 632 C C . GLY A 1 81 ? -14.366 -1.071 11.152 1.00 94.44 81 GLY A C 1
ATOM 633 O O . GLY A 1 81 ? -14.896 -1.946 11.842 1.00 94.44 81 GLY A O 1
ATOM 634 N N . TYR A 1 82 ? -13.585 -0.134 11.685 1.00 94.81 82 TYR A N 1
ATOM 635 C CA . TYR A 1 82 ? -13.178 -0.119 13.084 1.00 94.81 82 TYR A CA 1
ATOM 636 C C . TYR A 1 82 ? -14.247 0.534 13.967 1.00 94.81 82 TYR A C 1
ATOM 638 O O . TYR A 1 82 ? -14.510 1.728 13.885 1.00 94.81 82 TYR A O 1
ATOM 646 N N . LYS A 1 83 ? -14.870 -0.270 14.836 1.00 93.69 83 LYS A N 1
ATOM 647 C CA . LYS A 1 83 ? -16.056 0.128 15.623 1.00 93.69 83 LYS A CA 1
ATOM 648 C C . LYS A 1 83 ? -15.762 0.495 17.076 1.00 93.69 83 LYS A C 1
ATOM 650 O O . LYS A 1 83 ? -16.675 0.865 17.809 1.00 93.69 83 LYS A O 1
ATOM 655 N N . LEU A 1 84 ? -14.522 0.323 17.527 1.00 93.12 84 LEU A N 1
ATOM 656 C CA . LEU A 1 84 ? -14.161 0.609 18.912 1.00 93.12 84 LEU A CA 1
ATOM 657 C C . LEU A 1 84 ? -13.866 2.100 19.074 1.00 93.12 84 LEU A C 1
ATOM 659 O O . LEU A 1 84 ? -13.229 2.716 18.227 1.00 93.12 84 LEU A O 1
ATOM 663 N N . SER A 1 85 ? -14.265 2.666 20.210 1.00 90.06 85 SER A N 1
ATOM 664 C CA . SER A 1 85 ? -13.952 4.054 20.575 1.00 90.06 85 SER A CA 1
ATOM 665 C C . SER A 1 85 ? -12.481 4.263 20.954 1.00 90.06 85 SER A C 1
ATOM 667 O O . SER A 1 85 ? -12.000 5.392 21.007 1.00 90.06 85 SER A O 1
ATOM 669 N N . LYS A 1 86 ? -11.753 3.177 21.239 1.00 94.00 86 LYS A N 1
ATOM 670 C CA . LYS A 1 86 ? -10.339 3.216 21.618 1.00 94.00 86 LYS A CA 1
ATOM 671 C C . LYS A 1 86 ? -9.455 3.382 20.387 1.00 94.00 86 LYS A C 1
ATOM 673 O O . LYS A 1 86 ? -9.627 2.653 19.419 1.00 94.00 86 LYS A O 1
ATOM 678 N N . ALA A 1 87 ? -8.447 4.246 20.465 1.00 90.81 87 ALA A N 1
ATOM 679 C CA . ALA A 1 87 ? -7.450 4.390 19.407 1.00 90.81 87 ALA A CA 1
ATOM 680 C C . ALA A 1 87 ? -6.729 3.063 19.089 1.00 90.81 87 ALA A C 1
ATOM 682 O O . ALA A 1 87 ? -6.412 2.275 19.988 1.00 90.81 87 ALA A O 1
ATOM 683 N N . ILE A 1 88 ? -6.447 2.839 17.804 1.00 91.94 88 ILE A N 1
ATOM 684 C CA . ILE A 1 88 ? -5.613 1.726 17.337 1.00 91.94 88 ILE A CA 1
ATOM 685 C C . ILE A 1 88 ? -4.180 1.952 17.830 1.00 91.94 88 ILE A C 1
ATOM 687 O O . ILE A 1 88 ? -3.678 3.077 17.817 1.00 91.94 88 ILE A O 1
ATOM 691 N N . ARG A 1 89 ? -3.520 0.884 18.288 1.00 93.31 89 ARG A N 1
ATOM 692 C CA . ARG A 1 89 ? -2.135 0.965 18.771 1.00 93.31 89 ARG A CA 1
ATOM 693 C C . ARG A 1 89 ? -1.192 1.391 17.643 1.00 93.31 89 ARG A C 1
ATOM 695 O O . ARG A 1 89 ? -1.368 0.985 16.498 1.00 93.31 89 ARG A O 1
ATOM 702 N N . SER A 1 90 ? -0.162 2.161 17.978 1.00 89.69 90 SER A N 1
ATOM 703 C CA . SER A 1 90 ? 0.821 2.672 17.013 1.00 89.69 90 SER A CA 1
ATOM 704 C C . SER A 1 90 ? 1.694 1.588 16.368 1.00 89.69 90 SER A C 1
ATOM 706 O O . SER A 1 90 ? 2.276 1.832 15.315 1.00 89.69 90 SER A O 1
ATOM 708 N N . ASP A 1 91 ? 1.783 0.411 16.988 1.00 91.69 91 ASP A N 1
ATOM 709 C CA . ASP A 1 91 ? 2.503 -0.779 16.520 1.00 91.69 91 ASP A CA 1
ATOM 710 C C . ASP A 1 91 ? 1.586 -1.796 15.814 1.00 91.69 91 ASP A C 1
ATOM 712 O O . ASP A 1 91 ? 2.016 -2.893 15.450 1.00 91.69 91 ASP A O 1
ATOM 716 N N . ALA A 1 92 ? 0.302 -1.476 15.638 1.00 93.50 92 ALA A N 1
ATOM 717 C CA . ALA A 1 92 ? -0.615 -2.363 14.943 1.00 93.50 92 ALA A CA 1
ATOM 718 C C . ALA A 1 92 ? -0.246 -2.467 13.456 1.00 93.50 92 ALA A C 1
ATOM 720 O O . ALA A 1 92 ? 0.050 -1.471 12.796 1.00 93.50 92 ALA A O 1
ATOM 721 N N . VAL A 1 93 ? -0.311 -3.685 12.919 1.00 94.75 93 VAL A N 1
ATOM 722 C CA . VAL A 1 93 ? -0.235 -3.914 11.474 1.00 94.75 93 VAL A CA 1
ATOM 723 C C . VAL A 1 93 ? -1.509 -3.355 10.845 1.00 94.75 93 VAL A C 1
ATOM 725 O O . VAL A 1 93 ? -2.609 -3.775 11.201 1.00 94.75 93 VAL A O 1
ATOM 728 N N . LYS A 1 94 ? -1.355 -2.392 9.936 1.00 93.25 94 LYS A N 1
ATOM 729 C CA . LYS A 1 94 ? -2.458 -1.704 9.258 1.00 93.25 94 LYS A CA 1
ATOM 730 C C . LYS A 1 94 ? -2.859 -2.381 7.951 1.00 93.25 94 LYS A C 1
ATOM 732 O O . LYS A 1 94 ? -4.030 -2.350 7.588 1.00 93.25 94 LYS A O 1
ATOM 737 N N . SER A 1 95 ? -1.907 -2.995 7.249 1.00 93.69 95 SER A N 1
ATOM 738 C CA . SER A 1 95 ? -2.168 -3.734 6.012 1.00 93.69 95 SER A CA 1
ATOM 739 C C . SER A 1 95 ? -1.226 -4.927 5.842 1.00 93.69 95 SER A C 1
ATOM 741 O O . SER A 1 95 ? -0.189 -5.033 6.503 1.00 93.69 95 SER A O 1
ATOM 743 N N . LEU A 1 96 ? -1.609 -5.836 4.946 1.00 93.69 96 LEU A N 1
ATOM 744 C CA . LEU A 1 96 ? -0.790 -6.956 4.498 1.00 93.69 96 LEU A CA 1
ATOM 745 C C . LEU A 1 96 ? -0.472 -6.749 3.018 1.00 93.69 96 LEU A C 1
ATOM 747 O O . LEU A 1 96 ? -1.390 -6.592 2.217 1.00 93.69 96 LEU A O 1
ATOM 751 N N . GLY A 1 97 ? 0.808 -6.753 2.660 1.00 91.81 97 GLY A N 1
ATOM 752 C CA . GLY A 1 97 ? 1.237 -6.849 1.268 1.00 91.81 97 GLY A CA 1
ATOM 753 C C . GLY A 1 97 ? 1.448 -8.308 0.904 1.00 91.81 97 GLY A C 1
ATOM 754 O O . GLY A 1 97 ? 2.058 -9.059 1.670 1.00 91.81 97 GLY A O 1
ATOM 755 N N . LEU A 1 98 ? 0.924 -8.699 -0.254 1.00 92.44 98 LEU A N 1
ATOM 756 C CA . LEU A 1 98 ? 0.997 -10.060 -0.760 1.00 92.44 98 LEU A CA 1
ATOM 757 C C . LEU A 1 98 ? 1.706 -10.047 -2.110 1.00 92.44 98 LEU A C 1
ATOM 759 O O . LEU A 1 98 ? 1.242 -9.402 -3.046 1.00 92.44 98 LEU A O 1
ATOM 763 N N . VAL A 1 99 ? 2.821 -10.767 -2.210 1.00 90.81 99 VAL A N 1
ATOM 764 C CA . VAL A 1 99 ? 3.527 -10.977 -3.478 1.00 90.81 99 VAL A CA 1
ATOM 765 C C . VAL A 1 99 ? 3.194 -12.373 -3.972 1.00 90.81 99 VAL A C 1
ATOM 767 O O . VAL A 1 99 ? 3.532 -13.368 -3.326 1.00 90.81 99 VAL A O 1
ATOM 770 N N . MET A 1 100 ? 2.518 -12.432 -5.116 1.00 92.69 100 MET A N 1
ATOM 771 C CA . MET A 1 100 ? 2.117 -13.670 -5.774 1.00 92.69 100 MET A CA 1
ATOM 772 C C . MET A 1 100 ? 2.848 -13.770 -7.107 1.00 92.69 100 MET A C 1
ATOM 774 O O . MET A 1 100 ? 2.667 -12.922 -7.975 1.00 92.69 100 MET A O 1
ATOM 778 N N . THR A 1 101 ? 3.687 -14.788 -7.275 1.00 93.31 101 THR A N 1
ATOM 779 C CA . THR A 1 101 ? 4.391 -15.014 -8.544 1.00 93.31 101 THR A CA 1
ATOM 780 C C . THR A 1 101 ? 4.715 -16.490 -8.749 1.00 93.31 101 THR A C 1
ATOM 782 O O . THR A 1 101 ? 4.615 -17.299 -7.823 1.00 93.31 101 THR A O 1
ATOM 785 N N . VAL A 1 102 ? 5.088 -16.857 -9.971 1.00 90.44 102 VAL A N 1
ATOM 786 C CA . VAL A 1 102 ? 5.532 -18.206 -10.327 1.00 90.44 102 VAL A CA 1
ATOM 787 C C . VAL A 1 102 ? 7.026 -18.163 -10.607 1.00 90.44 102 VAL A C 1
ATOM 789 O O . VAL A 1 102 ? 7.479 -17.404 -11.460 1.00 90.44 102 VAL A O 1
ATOM 792 N N . VAL A 1 103 ? 7.793 -19.001 -9.913 1.00 84.94 103 VAL A N 1
ATOM 793 C CA . VAL A 1 103 ? 9.233 -19.145 -10.152 1.00 84.94 103 VAL A CA 1
ATOM 794 C C . VAL A 1 103 ? 9.469 -20.404 -10.974 1.00 84.94 103 VAL A C 1
ATOM 796 O O . VAL A 1 103 ? 9.081 -21.504 -10.569 1.00 84.94 103 VAL A O 1
ATOM 799 N N . MET A 1 104 ? 10.105 -20.245 -12.136 1.00 78.69 104 MET A N 1
ATOM 800 C CA . MET A 1 104 ? 10.581 -21.363 -12.947 1.00 78.69 104 MET A CA 1
ATOM 801 C C . MET A 1 104 ? 12.044 -21.653 -12.620 1.00 78.69 104 MET A C 1
ATOM 803 O O . MET A 1 104 ? 12.885 -20.763 -12.707 1.00 78.69 104 MET A O 1
ATOM 807 N N . ILE A 1 105 ? 12.341 -22.904 -12.267 1.00 73.56 105 ILE A N 1
ATOM 808 C CA . ILE A 1 105 ? 13.717 -23.402 -12.174 1.00 73.56 105 ILE A CA 1
ATOM 809 C C . ILE A 1 105 ? 14.064 -24.011 -13.535 1.00 73.56 105 ILE A C 1
ATOM 811 O O . ILE A 1 105 ? 13.356 -24.930 -13.977 1.00 73.56 105 ILE A O 1
ATOM 815 N N . ALA A 1 106 ? 15.079 -23.433 -14.185 1.00 65.62 106 ALA A N 1
ATOM 816 C CA . ALA A 1 106 ? 15.662 -23.902 -15.442 1.00 65.62 106 ALA A CA 1
ATOM 817 C C . ALA A 1 106 ? 16.498 -25.169 -15.229 1.00 65.62 106 ALA A C 1
ATOM 819 O O . ALA A 1 106 ? 17.175 -25.251 -14.178 1.00 65.62 106 ALA A O 1
#

Foldseek 3Di:
DKDKDKDKDFDLDCQQLVQCVLLVVPDPPPVPPDDPDPVNVVCCVVCVVVDDPVCSVVDDDPDPCVPDTRVVVLVVVCVVPPDDPDDDDSRDRSDMDMDIDMDDDD

Radius of gyration: 16.43 Å; chains: 1; bounding box: 36×43×42 Å

Secondary structure (DSSP, 8-state):
-EEEEEEEEEESS-HHHHHHHHTT-----TTT---S-HHHHHHHHHHGGG--GGGGGG----S--TT--HHHHHHHHHHHH---SSPPPTTS--EEEEEEEEEEP-